Protein AF-A0A2D9XXA3-F1 (afdb_monomer)

Secondary structure (DSSP, 8-state):
--------------------TT------------TT--HHHHHH-S-HHHHT-TTT-S-HHHHHHHH--SSHHHHHHHH-HHIIIIIHHHS-----GGGT------SSS-SHHHHHHHHHHSS--TT--S-SS---SSPPHHHHHHTSTTTTT------SSTTHHHHHTTT-

Structure (mmCIF, N/CA/C/O backbone):
data_AF-A0A2D9XXA3-F1
#
_entry.id   AF-A0A2D9XXA3-F1
#
loop_
_atom_site.group_PDB
_atom_site.id
_atom_site.type_symbol
_atom_site.label_atom_id
_atom_site.label_alt_id
_atom_site.label_comp_id
_atom_site.label_asym_id
_atom_site.label_entity_id
_atom_site.label_seq_id
_atom_site.pdbx_PDB_ins_code
_atom_site.Cartn_x
_atom_site.Cartn_y
_atom_site.Cartn_z
_atom_site.occupancy
_atom_site.B_iso_or_equiv
_atom_site.auth_seq_id
_atom_site.auth_comp_id
_atom_site.auth_asym_id
_atom_site.auth_atom_id
_atom_site.pdbx_PDB_model_num
ATOM 1 N N . MET A 1 1 ? 7.582 -21.815 69.245 1.00 42.59 1 MET A N 1
ATOM 2 C CA . MET A 1 1 ? 6.892 -21.702 67.939 1.00 42.59 1 MET A CA 1
ATOM 3 C C . MET A 1 1 ? 7.290 -20.370 67.310 1.00 42.59 1 MET A C 1
ATOM 5 O O . MET A 1 1 ? 6.920 -19.333 67.844 1.00 42.59 1 MET A O 1
ATOM 9 N N . LYS A 1 2 ? 8.142 -20.373 66.275 1.00 37.03 2 LYS A N 1
ATOM 10 C CA . LYS A 1 2 ? 8.631 -19.144 65.622 1.00 37.03 2 LYS A CA 1
ATOM 11 C C . LYS A 1 2 ? 7.559 -18.637 64.650 1.00 37.03 2 LYS A C 1
ATOM 13 O O . LYS A 1 2 ? 7.199 -19.361 63.729 1.00 37.03 2 LYS A O 1
ATOM 18 N N . LYS A 1 3 ? 7.031 -17.428 64.874 1.00 43.12 3 LYS A N 1
ATOM 19 C CA . LYS A 1 3 ? 6.125 -16.755 63.931 1.00 43.12 3 LYS A CA 1
ATOM 20 C C . LYS A 1 3 ? 6.952 -16.202 62.771 1.00 43.12 3 LYS A C 1
ATOM 22 O O . LYS A 1 3 ? 7.790 -15.330 62.977 1.00 43.12 3 LYS A O 1
ATOM 27 N N . LEU A 1 4 ? 6.729 -16.744 61.579 1.00 44.47 4 LEU A N 1
ATOM 28 C CA . LEU A 1 4 ? 7.290 -16.254 60.326 1.00 44.47 4 LEU A CA 1
ATOM 29 C C . LEU A 1 4 ? 6.396 -15.108 59.831 1.00 44.47 4 LEU A C 1
ATOM 31 O O . LEU A 1 4 ? 5.221 -15.324 59.546 1.00 44.47 4 LEU A O 1
ATOM 35 N N . ILE A 1 5 ? 6.927 -13.886 59.791 1.00 50.56 5 ILE A N 1
ATOM 36 C CA . ILE A 1 5 ? 6.241 -12.721 59.221 1.00 50.56 5 ILE A CA 1
ATOM 37 C C . ILE A 1 5 ? 6.648 -12.641 57.748 1.00 50.56 5 ILE A C 1
ATOM 39 O O . ILE A 1 5 ? 7.801 -12.352 57.437 1.00 50.56 5 ILE A O 1
ATOM 43 N N . CYS A 1 6 ? 5.710 -12.924 56.845 1.00 42.09 6 CYS A N 1
ATOM 44 C CA . CYS A 1 6 ? 5.874 -12.685 55.413 1.00 42.09 6 CYS A CA 1
ATOM 45 C C . CYS A 1 6 ? 5.585 -11.207 55.120 1.00 42.09 6 CYS A C 1
ATOM 47 O O . CYS A 1 6 ? 4.433 -10.781 55.176 1.00 42.09 6 CYS A O 1
ATOM 49 N N . LEU A 1 7 ? 6.621 -10.428 54.797 1.00 44.97 7 LEU A N 1
ATOM 50 C CA . LEU A 1 7 ? 6.454 -9.123 54.156 1.00 44.97 7 LEU A CA 1
ATOM 51 C C . LEU A 1 7 ? 6.095 -9.352 52.682 1.00 44.97 7 LEU A C 1
ATOM 53 O O . LEU A 1 7 ? 6.915 -9.846 51.909 1.00 44.97 7 LEU A O 1
ATOM 57 N N . ILE A 1 8 ? 4.878 -8.984 52.294 1.00 53.22 8 ILE A N 1
ATOM 58 C CA . ILE A 1 8 ? 4.470 -8.895 50.891 1.00 53.22 8 ILE A CA 1
ATOM 59 C C . ILE A 1 8 ? 4.951 -7.535 50.376 1.00 53.22 8 ILE A C 1
ATOM 61 O O . ILE A 1 8 ? 4.399 -6.498 50.739 1.00 53.22 8 ILE A O 1
ATOM 65 N N . PHE A 1 9 ? 5.997 -7.531 49.549 1.00 47.78 9 PHE A N 1
ATOM 66 C CA . PHE A 1 9 ? 6.386 -6.352 48.776 1.00 47.78 9 PHE A CA 1
ATOM 67 C C . PHE A 1 9 ? 5.386 -6.173 47.630 1.00 47.78 9 PHE A C 1
ATOM 69 O O . PHE A 1 9 ? 5.464 -6.855 46.609 1.00 47.78 9 PHE A O 1
ATOM 76 N N . ILE A 1 10 ? 4.437 -5.252 47.797 1.00 55.31 10 ILE A N 1
ATOM 77 C CA . ILE A 1 10 ? 3.642 -4.732 46.684 1.00 55.31 10 ILE A CA 1
ATOM 78 C C . ILE A 1 10 ? 4.553 -3.751 45.946 1.00 55.31 10 ILE A C 1
ATOM 80 O O . ILE A 1 10 ? 4.682 -2.590 46.331 1.00 55.31 10 ILE A O 1
ATOM 84 N N . ILE A 1 11 ? 5.249 -4.241 44.920 1.00 56.69 11 ILE A N 1
ATOM 85 C CA . ILE A 1 11 ? 5.956 -3.382 43.971 1.00 56.69 11 ILE A CA 1
ATOM 86 C C . ILE A 1 11 ? 4.864 -2.658 43.186 1.00 56.69 11 ILE A C 1
ATOM 88 O O . ILE A 1 11 ? 4.236 -3.230 42.296 1.00 56.69 11 ILE A O 1
ATOM 92 N N . GLY A 1 12 ? 4.573 -1.425 43.601 1.00 49.31 12 GLY A N 1
ATOM 93 C CA . GLY A 1 12 ? 3.638 -0.552 42.912 1.00 49.31 12 GLY A CA 1
ATOM 94 C C . GLY A 1 12 ? 4.053 -0.411 41.453 1.00 49.31 12 GLY A C 1
ATOM 95 O O . GLY A 1 12 ? 5.226 -0.187 41.156 1.00 49.31 12 GLY A O 1
ATOM 96 N N . CYS A 1 13 ? 3.084 -0.560 40.551 1.00 49.66 13 CYS A N 1
ATOM 97 C CA . CYS A 1 13 ? 3.246 -0.169 39.160 1.00 49.66 13 CYS A CA 1
ATOM 98 C C . CYS A 1 13 ? 3.599 1.319 39.149 1.00 49.66 13 CYS A C 1
ATOM 100 O O . CYS A 1 13 ? 2.748 2.171 39.400 1.00 49.66 13 CYS A O 1
ATOM 102 N N . SER A 1 14 ? 4.871 1.635 38.925 1.00 54.38 14 SER A N 1
ATOM 103 C CA . SER A 1 14 ? 5.281 2.988 38.602 1.00 54.38 14 SER A CA 1
ATOM 104 C C . SER A 1 14 ? 4.575 3.371 37.307 1.00 54.38 14 SER A C 1
ATOM 106 O O . SER A 1 14 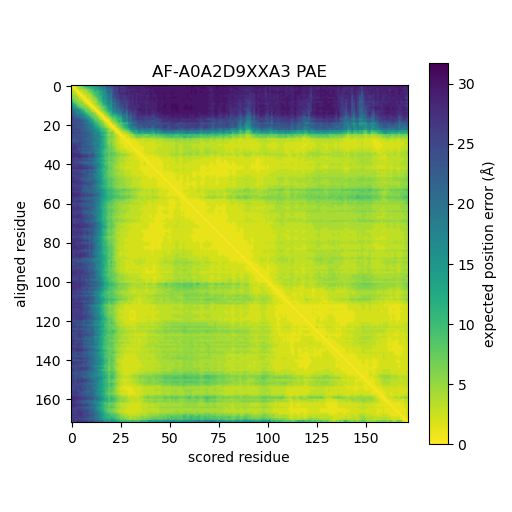? 4.702 2.680 36.296 1.00 54.38 14 SER A O 1
ATOM 108 N N . ASN A 1 15 ? 3.814 4.465 37.353 1.00 55.09 15 ASN A N 1
ATOM 109 C CA . ASN A 1 15 ? 3.328 5.153 36.166 1.00 55.09 15 ASN A CA 1
ATOM 110 C C . ASN A 1 15 ? 4.557 5.531 35.336 1.00 55.09 15 ASN A C 1
ATOM 112 O O . ASN A 1 15 ? 5.214 6.537 35.596 1.00 55.09 15 ASN A O 1
ATOM 116 N N . HIS A 1 16 ? 4.926 4.674 34.389 1.00 53.28 16 HIS A N 1
ATOM 117 C CA . HIS A 1 16 ? 5.932 5.007 33.404 1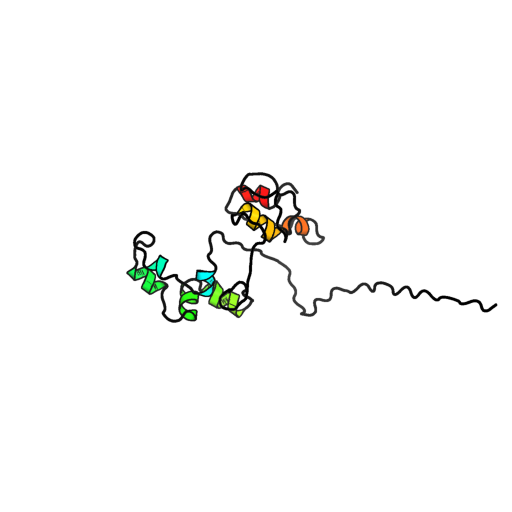.00 53.28 16 HIS A CA 1
ATOM 118 C C . HIS A 1 16 ? 5.321 6.098 32.535 1.00 53.28 16 HIS A C 1
ATOM 120 O O . HIS A 1 16 ? 4.509 5.814 31.657 1.00 53.28 16 HIS A O 1
ATOM 126 N N . GLU A 1 17 ? 5.704 7.348 32.791 1.00 55.78 17 GLU A N 1
ATOM 127 C CA . GLU A 1 17 ? 5.534 8.403 31.805 1.00 55.78 17 GLU A CA 1
ATOM 128 C C . GLU A 1 17 ? 6.096 7.883 30.484 1.00 55.78 17 GLU A C 1
ATOM 130 O O . GLU A 1 17 ? 7.255 7.451 30.397 1.00 55.78 17 GLU A O 1
ATOM 135 N N . THR A 1 18 ? 5.248 7.869 29.460 1.00 58.38 18 THR A N 1
ATOM 136 C CA . THR A 1 18 ? 5.602 7.480 28.099 1.00 58.38 18 THR A CA 1
ATOM 137 C C . THR A 1 18 ? 6.470 8.575 27.489 1.00 58.38 18 THR A C 1
ATOM 139 O O . THR A 1 18 ? 6.056 9.299 26.589 1.00 58.38 18 THR A O 1
ATOM 142 N N . ASN A 1 19 ? 7.687 8.734 28.003 1.00 56.97 19 ASN A N 1
ATOM 143 C CA . ASN A 1 19 ? 8.670 9.632 27.429 1.00 56.97 19 ASN A CA 1
ATOM 144 C C . ASN A 1 19 ? 9.103 9.052 26.082 1.00 56.97 19 ASN A C 1
ATOM 146 O O . ASN A 1 19 ? 9.700 7.970 26.014 1.00 56.97 19 ASN A O 1
ATOM 150 N N . ASN A 1 20 ? 8.781 9.761 24.997 1.00 63.38 20 ASN A N 1
ATOM 151 C CA . ASN A 1 20 ? 9.247 9.408 23.665 1.00 63.38 20 ASN A CA 1
ATOM 152 C C . ASN A 1 20 ? 10.779 9.470 23.660 1.00 63.38 20 ASN A C 1
ATOM 154 O O . ASN A 1 20 ? 11.368 10.541 23.543 1.00 63.38 20 ASN A O 1
ATOM 158 N N . ARG A 1 21 ? 11.430 8.305 23.762 1.00 59.00 21 ARG A N 1
ATOM 159 C CA . ARG A 1 21 ? 12.894 8.172 23.866 1.00 59.00 21 ARG A CA 1
ATOM 160 C C . ARG A 1 21 ? 13.663 8.839 22.722 1.00 59.00 21 ARG A C 1
ATOM 162 O O . ARG A 1 21 ? 14.866 9.033 22.849 1.00 59.00 21 ARG A O 1
ATOM 169 N N . LYS A 1 22 ? 12.995 9.154 21.606 1.00 71.06 22 LYS A N 1
ATOM 170 C CA . LYS A 1 22 ? 13.594 9.819 20.442 1.00 71.06 22 LYS A CA 1
ATOM 171 C C . LYS A 1 22 ? 13.235 11.305 20.313 1.00 71.06 22 LYS A C 1
ATOM 173 O O . LYS A 1 22 ? 13.753 11.950 19.411 1.00 71.06 22 LYS A O 1
ATOM 178 N N . GLY A 1 23 ? 12.366 11.843 21.175 1.00 70.81 23 GLY A N 1
ATOM 179 C CA . GLY A 1 23 ? 11.979 13.260 21.169 1.00 70.81 23 GLY A CA 1
ATOM 180 C C . GLY A 1 23 ? 11.194 13.712 19.932 1.00 70.81 23 GLY A C 1
ATOM 181 O O . GLY A 1 23 ? 11.149 14.903 19.647 1.00 70.81 23 GLY A O 1
ATOM 182 N N . TYR A 1 24 ? 10.605 12.788 19.168 1.00 75.69 24 TYR A N 1
ATOM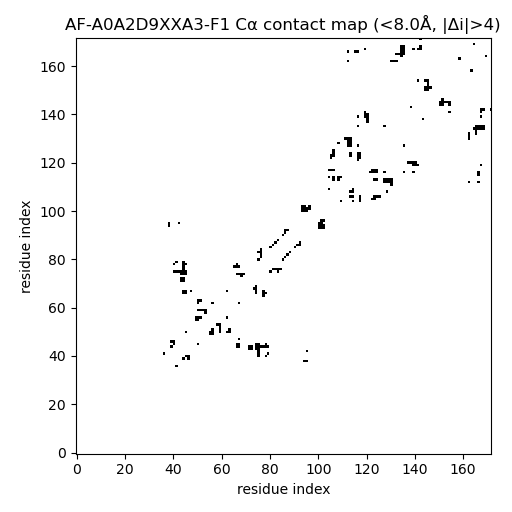 183 C CA . TYR A 1 24 ? 9.796 13.156 18.005 1.00 75.69 24 TYR A CA 1
ATOM 184 C C . TYR A 1 24 ? 8.415 13.656 18.433 1.00 75.69 24 TYR A C 1
ATOM 186 O O . TYR A 1 24 ? 7.703 12.970 19.163 1.00 75.69 24 TYR A O 1
ATOM 194 N N . ASP A 1 25 ? 8.006 14.804 17.906 1.00 80.88 25 ASP A N 1
ATOM 195 C CA . ASP A 1 25 ? 6.672 15.360 18.128 1.00 80.88 25 ASP A CA 1
ATOM 196 C C . ASP A 1 25 ? 5.739 14.979 16.967 1.00 80.88 25 ASP A C 1
ATOM 198 O O . ASP A 1 25 ? 5.467 15.753 16.044 1.00 80.88 25 ASP A O 1
ATOM 202 N N . THR A 1 26 ? 5.350 13.700 16.926 1.00 86.00 26 THR A N 1
ATOM 203 C CA . THR A 1 26 ? 4.479 13.185 15.859 1.00 86.00 26 THR A CA 1
ATOM 204 C C . THR A 1 26 ? 3.041 13.587 16.140 1.00 86.00 26 THR A C 1
ATOM 206 O O . THR A 1 26 ? 2.354 12.957 16.935 1.00 86.00 26 THR A O 1
ATOM 209 N N . ASN A 1 27 ? 2.592 14.627 15.447 1.00 86.50 27 ASN A N 1
ATOM 210 C CA . ASN A 1 27 ? 1.250 15.178 15.610 1.00 86.50 27 ASN A CA 1
ATOM 211 C C . ASN A 1 27 ? 0.204 14.521 14.694 1.00 86.50 27 ASN A C 1
ATOM 213 O O . ASN A 1 27 ? -0.986 14.567 14.986 1.00 86.50 27 ASN A O 1
ATOM 217 N N . ASN A 1 28 ? 0.633 13.916 13.579 1.00 91.25 28 ASN A N 1
ATOM 218 C CA . ASN A 1 28 ? -0.259 13.349 12.568 1.00 91.25 28 ASN A CA 1
ATOM 219 C C . ASN A 1 28 ? 0.257 11.997 12.075 1.00 91.25 28 ASN A C 1
ATOM 221 O O . ASN A 1 28 ? 1.460 11.817 11.879 1.00 91.25 28 ASN A O 1
ATOM 225 N N . VAL A 1 29 ? -0.672 11.083 11.802 1.00 92.88 29 VAL A N 1
ATOM 226 C CA . VAL A 1 29 ? -0.406 9.802 11.142 1.00 92.88 29 VAL A CA 1
ATOM 227 C C . VAL A 1 29 ? -1.245 9.748 9.874 1.00 92.88 29 VAL A C 1
ATOM 229 O O . VAL A 1 29 ? -2.450 9.977 9.918 1.00 92.88 29 VAL A O 1
ATOM 232 N N . ILE A 1 30 ? -0.605 9.457 8.743 1.00 96.06 30 ILE A N 1
ATOM 233 C CA . ILE A 1 30 ? -1.271 9.342 7.444 1.00 96.06 30 ILE A CA 1
ATOM 234 C C . ILE A 1 30 ? -0.982 7.947 6.897 1.00 96.06 30 ILE A C 1
ATOM 236 O O . ILE A 1 30 ? 0.171 7.614 6.619 1.00 96.06 30 ILE A O 1
ATOM 240 N N . LEU A 1 31 ? -2.031 7.139 6.741 1.00 96.25 31 LEU A N 1
ATOM 241 C CA . LEU A 1 31 ? -1.960 5.840 6.081 1.00 96.25 31 LEU A CA 1
ATOM 242 C C . LEU A 1 31 ? -2.365 6.002 4.615 1.00 96.25 31 LEU A C 1
ATOM 244 O O . LEU A 1 31 ? -3.505 6.344 4.315 1.00 96.25 31 LEU A O 1
ATOM 248 N N . ILE A 1 32 ? -1.430 5.737 3.704 1.00 96.00 32 ILE A N 1
ATOM 249 C CA . ILE A 1 32 ? -1.675 5.749 2.260 1.00 96.00 32 ILE A CA 1
ATOM 250 C C . ILE A 1 32 ? -1.596 4.313 1.762 1.00 96.00 32 ILE A C 1
ATOM 252 O O . ILE A 1 32 ? -0.593 3.634 1.978 1.00 96.00 32 ILE A O 1
ATOM 256 N N . THR A 1 33 ? -2.639 3.867 1.069 1.00 94.56 33 THR A N 1
ATOM 257 C CA . THR A 1 33 ? -2.663 2.561 0.408 1.00 94.56 33 THR A CA 1
ATOM 258 C C . THR A 1 33 ? -2.833 2.755 -1.091 1.00 94.56 33 THR A C 1
ATOM 260 O O . THR A 1 33 ? -3.471 3.708 -1.536 1.00 94.56 33 THR A O 1
ATOM 263 N N . LEU A 1 34 ? -2.219 1.870 -1.871 1.00 93.75 34 LEU A N 1
ATOM 264 C CA . LEU A 1 34 ? -2.356 1.821 -3.321 1.00 93.75 34 LEU A CA 1
ATOM 265 C C . LEU A 1 34 ? -2.794 0.407 -3.688 1.00 93.75 34 LEU A C 1
ATOM 267 O O . LEU A 1 34 ? -2.151 -0.555 -3.268 1.00 93.75 34 LEU A O 1
ATOM 271 N N . ASP A 1 35 ? -3.871 0.291 -4.456 1.00 91.88 35 ASP A N 1
ATOM 272 C CA . ASP A 1 35 ? -4.347 -0.998 -4.955 1.00 91.88 35 ASP A CA 1
ATOM 273 C C . ASP A 1 35 ? -3.610 -1.386 -6.249 1.00 91.88 35 ASP A C 1
ATOM 275 O O . ASP A 1 35 ? -3.184 -0.527 -7.026 1.00 91.88 35 ASP A O 1
ATOM 279 N N . GLY A 1 36 ? -3.431 -2.688 -6.472 1.00 90.81 36 GLY A N 1
ATOM 280 C CA . GLY A 1 36 ? -2.842 -3.242 -7.692 1.00 90.81 36 GLY A CA 1
ATOM 281 C C . GLY A 1 36 ? -1.333 -3.028 -7.855 1.00 90.81 36 GLY A C 1
ATOM 282 O O . GLY A 1 36 ? -0.793 -3.307 -8.925 1.00 90.81 36 GLY A O 1
ATOM 283 N N . VAL A 1 37 ? -0.627 -2.549 -6.826 1.00 93.81 37 VAL A N 1
ATOM 284 C CA . VAL A 1 37 ? 0.827 -2.336 -6.893 1.00 93.81 37 VAL A CA 1
ATOM 285 C C . VAL A 1 37 ? 1.572 -3.641 -6.617 1.00 93.81 37 VAL A C 1
ATOM 287 O O . VAL A 1 37 ? 1.533 -4.187 -5.515 1.00 93.81 37 VAL A O 1
ATOM 290 N N . ARG A 1 38 ? 2.310 -4.120 -7.619 1.00 95.19 38 ARG A N 1
ATOM 291 C CA . ARG A 1 38 ? 3.188 -5.287 -7.500 1.00 95.19 38 ARG A CA 1
ATOM 292 C C . ARG A 1 38 ? 4.480 -4.923 -6.765 1.00 95.19 38 ARG A C 1
ATOM 294 O O . ARG A 1 38 ? 5.104 -3.896 -7.040 1.00 95.19 38 ARG A O 1
ATOM 301 N N . TRP A 1 39 ? 4.902 -5.772 -5.825 1.00 95.19 39 TRP A N 1
ATOM 302 C CA . TRP A 1 39 ? 6.128 -5.533 -5.052 1.00 95.19 39 TRP A CA 1
ATOM 303 C C . TRP A 1 39 ? 7.374 -5.636 -5.944 1.00 95.19 39 TRP A C 1
ATOM 305 O O . TRP A 1 39 ? 8.366 -4.947 -5.705 1.00 95.19 39 TRP A O 1
ATOM 315 N N . GLU A 1 40 ? 7.321 -6.455 -6.995 1.00 96.69 40 GLU A N 1
ATOM 316 C CA . GLU A 1 40 ? 8.390 -6.626 -7.972 1.00 96.69 40 GLU A CA 1
ATOM 317 C C . GLU A 1 40 ? 8.795 -5.284 -8.591 1.00 96.69 40 GLU A C 1
ATOM 319 O O . GLU A 1 40 ? 9.977 -4.943 -8.548 1.00 96.69 40 GLU A O 1
ATOM 324 N N . GLU A 1 41 ? 7.841 -4.486 -9.080 1.00 96.94 41 GLU A N 1
ATOM 325 C CA . GLU A 1 41 ? 8.098 -3.149 -9.626 1.00 96.94 41 GLU A CA 1
ATOM 326 C C . GLU A 1 41 ? 8.609 -2.166 -8.589 1.00 96.94 41 GLU A C 1
ATOM 328 O O . GLU A 1 41 ? 9.512 -1.380 -8.892 1.00 96.94 41 GLU A O 1
ATOM 333 N N . VAL A 1 42 ? 8.061 -2.216 -7.370 1.00 97.31 42 VAL A N 1
ATOM 334 C CA . VAL A 1 42 ? 8.527 -1.356 -6.281 1.00 97.31 42 VAL A CA 1
ATOM 335 C C . VAL A 1 42 ? 10.020 -1.575 -6.083 1.00 97.31 42 VAL A C 1
ATOM 337 O O . VAL A 1 42 ? 10.767 -0.604 -6.057 1.00 97.31 42 VAL A O 1
ATOM 340 N N . PHE A 1 43 ? 10.489 -2.824 -6.006 1.00 97.50 43 PHE A N 1
ATOM 341 C CA . PHE A 1 43 ? 11.885 -3.124 -5.672 1.00 97.50 43 PHE A CA 1
ATOM 342 C C . PHE A 1 43 ? 12.838 -3.249 -6.859 1.00 97.50 43 PHE A C 1
ATOM 344 O O . PHE A 1 43 ? 14.033 -2.978 -6.695 1.00 97.50 43 PHE A O 1
ATOM 351 N N . SER A 1 44 ? 12.330 -3.626 -8.030 1.00 97.25 44 SER A N 1
ATOM 352 C CA . SER A 1 44 ? 13.132 -3.972 -9.209 1.00 97.25 44 SER A CA 1
ATOM 353 C C . SER A 1 44 ? 12.915 -3.034 -10.397 1.00 97.25 44 SER A C 1
ATOM 355 O O . SER A 1 44 ? 13.638 -3.145 -11.391 1.00 97.25 44 SER A O 1
ATOM 357 N N . GLY A 1 45 ? 11.962 -2.104 -10.305 1.00 98.12 45 GLY A N 1
ATOM 358 C CA . GLY A 1 45 ? 11.578 -1.213 -11.394 1.00 98.12 45 GLY A CA 1
ATOM 359 C C . GLY A 1 45 ? 10.812 -1.924 -12.503 1.00 98.12 45 GLY A C 1
ATOM 360 O O . GLY A 1 45 ? 10.241 -2.987 -12.289 1.00 98.12 45 GLY A O 1
ATOM 361 N N . ALA A 1 46 ? 10.793 -1.322 -13.692 1.00 97.94 46 ALA A N 1
ATOM 362 C CA . ALA A 1 46 ? 10.003 -1.814 -14.814 1.00 97.94 46 ALA A CA 1
ATOM 363 C C . ALA A 1 46 ? 10.290 -3.287 -15.155 1.00 97.94 46 ALA A C 1
ATOM 365 O O . ALA A 1 46 ? 11.446 -3.692 -15.289 1.00 97.94 46 ALA A O 1
ATOM 366 N N . ASP A 1 47 ? 9.222 -4.067 -15.312 1.00 97.25 47 ASP A N 1
ATOM 367 C CA . ASP A 1 47 ? 9.274 -5.487 -15.657 1.00 97.25 47 ASP A CA 1
ATOM 368 C C . ASP A 1 47 ? 9.410 -5.655 -17.180 1.00 97.25 47 ASP A C 1
ATOM 370 O O . ASP A 1 47 ? 8.518 -5.214 -17.918 1.00 97.25 47 ASP A O 1
ATOM 374 N N . PRO A 1 48 ? 10.484 -6.300 -17.679 1.00 96.12 48 PRO A N 1
ATOM 375 C CA . PRO A 1 48 ? 10.713 -6.460 -19.112 1.00 96.12 48 PRO A CA 1
ATOM 376 C C . PRO A 1 48 ? 9.610 -7.268 -19.806 1.00 96.12 48 PRO A C 1
ATOM 378 O O . PRO A 1 48 ? 9.365 -7.048 -20.991 1.00 96.12 48 PRO A O 1
ATOM 381 N N . ASN A 1 49 ? 8.914 -8.162 -19.094 1.00 96.62 49 ASN A N 1
ATOM 382 C CA . ASN A 1 49 ? 7.810 -8.943 -19.656 1.00 96.62 49 ASN A CA 1
ATOM 383 C C . ASN A 1 49 ? 6.539 -8.105 -19.849 1.00 96.62 49 ASN A C 1
ATOM 385 O O . ASN A 1 49 ? 5.676 -8.482 -20.642 1.00 96.62 49 ASN A O 1
ATOM 389 N N . ILE A 1 50 ? 6.420 -6.971 -19.150 1.00 96.75 50 ILE A N 1
ATOM 390 C CA . ILE A 1 50 ? 5.319 -6.020 -19.331 1.00 96.75 50 ILE A CA 1
ATOM 391 C C . ILE A 1 50 ? 5.691 -4.964 -20.359 1.00 96.75 50 ILE A C 1
ATOM 393 O O . ILE A 1 50 ? 4.967 -4.792 -21.338 1.00 96.75 50 ILE A O 1
ATOM 397 N N . ILE A 1 51 ? 6.823 -4.275 -20.178 1.00 97.38 51 ILE A N 1
ATOM 398 C CA . ILE A 1 51 ? 7.143 -3.103 -21.007 1.00 97.38 51 ILE A CA 1
ATOM 399 C C . ILE A 1 51 ? 7.429 -3.449 -22.475 1.00 97.38 51 ILE A C 1
ATOM 401 O O . ILE A 1 51 ? 7.329 -2.580 -23.337 1.00 97.38 51 ILE A O 1
ATOM 405 N N . ASN A 1 52 ? 7.737 -4.717 -22.771 1.00 97.56 52 ASN A N 1
ATOM 406 C CA . ASN A 1 52 ? 7.941 -5.222 -24.132 1.00 97.56 52 ASN A CA 1
ATOM 407 C C . ASN A 1 52 ? 6.715 -5.948 -24.709 1.00 97.56 52 ASN A C 1
ATOM 409 O O . ASN A 1 52 ? 6.774 -6.496 -25.813 1.00 97.56 52 ASN A O 1
ATOM 413 N N . ASN A 1 53 ? 5.594 -5.978 -23.987 1.00 97.81 53 ASN A N 1
ATOM 414 C CA . ASN A 1 53 ? 4.391 -6.663 -24.435 1.00 97.81 53 ASN A CA 1
ATOM 415 C C . ASN A 1 53 ? 3.493 -5.724 -25.250 1.00 97.81 53 ASN A C 1
ATOM 417 O O . ASN A 1 53 ? 2.814 -4.859 -24.701 1.00 97.81 53 ASN A O 1
ATOM 421 N N . LYS A 1 54 ? 3.410 -5.969 -26.565 1.00 96.19 54 LYS A N 1
ATOM 422 C CA . LYS A 1 54 ? 2.586 -5.191 -27.514 1.00 96.19 54 LYS A CA 1
ATOM 423 C C . LYS A 1 54 ? 1.088 -5.167 -27.190 1.00 96.19 54 LYS A C 1
ATOM 425 O O . LYS A 1 54 ? 0.378 -4.319 -27.712 1.00 96.19 54 LYS A O 1
ATOM 430 N N . LYS A 1 55 ? 0.588 -6.106 -26.376 1.00 97.31 55 LYS A N 1
ATOM 431 C CA . LYS A 1 55 ? -0.816 -6.120 -25.930 1.00 97.31 55 LYS A CA 1
ATOM 432 C C . LYS A 1 55 ? -1.066 -5.207 -24.729 1.00 97.31 55 LYS A C 1
ATOM 434 O O . LYS A 1 55 ? -2.208 -4.838 -24.497 1.00 97.31 55 LYS A O 1
ATOM 439 N N . LEU A 1 56 ? -0.025 -4.895 -23.955 1.00 95.56 56 LEU A N 1
ATOM 440 C CA . LEU A 1 56 ? -0.117 -4.115 -22.717 1.00 95.56 56 LEU A CA 1
ATOM 441 C C . LEU A 1 56 ? 0.413 -2.688 -22.886 1.00 95.56 56 LEU A C 1
ATOM 443 O O . LEU A 1 56 ? -0.003 -1.791 -22.162 1.00 95.56 56 LEU A O 1
ATOM 447 N N . VAL A 1 57 ? 1.328 -2.480 -23.834 1.00 96.69 57 VAL A N 1
ATOM 448 C CA . VAL A 1 57 ? 2.012 -1.206 -24.058 1.00 96.69 57 VAL A CA 1
ATOM 449 C C . VAL A 1 57 ? 1.846 -0.777 -25.509 1.00 96.69 57 VAL A C 1
ATOM 451 O O . VAL A 1 57 ? 2.209 -1.508 -26.430 1.00 96.69 57 VAL A O 1
ATOM 454 N N . SER A 1 58 ? 1.323 0.435 -25.703 1.00 96.00 58 SER A N 1
ATOM 455 C CA . SER A 1 58 ? 1.082 1.017 -27.027 1.00 96.00 58 SER A CA 1
ATOM 456 C C . SER A 1 58 ? 2.366 1.469 -27.728 1.00 96.00 58 SER A C 1
ATOM 458 O O . SER A 1 58 ? 2.484 1.317 -28.939 1.00 96.00 58 SER A O 1
ATOM 460 N N . ASP A 1 59 ? 3.336 2.000 -26.977 1.00 97.69 59 ASP A N 1
ATOM 461 C CA . ASP A 1 59 ? 4.629 2.461 -27.492 1.00 97.69 59 ASP A CA 1
ATOM 462 C C . ASP A 1 59 ? 5.775 1.842 -26.683 1.00 97.69 59 ASP A C 1
ATOM 464 O O . ASP A 1 59 ? 6.193 2.347 -25.637 1.00 97.69 59 ASP A O 1
ATOM 468 N N . ILE A 1 60 ? 6.260 0.698 -27.163 1.00 97.81 60 ILE A N 1
ATOM 469 C CA . ILE A 1 60 ? 7.332 -0.061 -26.508 1.00 97.81 60 ILE A CA 1
ATOM 470 C C . ILE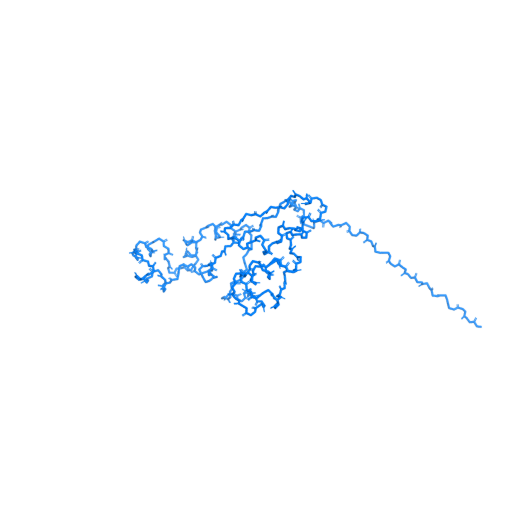 A 1 60 ? 8.644 0.724 -26.501 1.00 97.81 60 ILE A C 1
ATOM 472 O O . ILE A 1 60 ? 9.369 0.679 -25.506 1.00 97.81 60 ILE A O 1
ATOM 476 N N . ALA A 1 61 ? 8.963 1.431 -27.589 1.00 98.00 61 ALA A N 1
ATOM 477 C CA . ALA A 1 61 ? 10.232 2.140 -27.716 1.00 98.00 61 ALA A CA 1
ATOM 478 C C . ALA A 1 61 ? 10.316 3.265 -26.679 1.00 98.00 61 ALA A C 1
ATOM 480 O O . ALA A 1 61 ? 11.240 3.281 -25.863 1.00 98.00 61 ALA A O 1
ATOM 481 N N . LYS A 1 62 ? 9.287 4.118 -26.622 1.00 98.19 62 LYS A N 1
ATOM 482 C CA . LYS A 1 62 ? 9.208 5.204 -25.639 1.00 98.19 62 LYS A CA 1
ATOM 483 C C . LYS A 1 62 ? 9.138 4.688 -24.201 1.00 98.19 62 LYS A C 1
ATOM 485 O O . LYS A 1 62 ? 9.743 5.274 -23.303 1.00 98.19 62 LYS A O 1
ATOM 490 N N . THR A 1 63 ? 8.419 3.589 -23.962 1.00 98.12 63 THR A N 1
ATOM 491 C CA . THR A 1 63 ? 8.298 2.999 -22.616 1.00 98.12 63 THR A CA 1
ATOM 492 C C . THR A 1 63 ? 9.644 2.476 -22.118 1.00 98.12 63 THR A C 1
ATOM 494 O O . THR A 1 63 ? 10.008 2.728 -20.969 1.00 98.12 63 THR A O 1
ATOM 497 N N . ASN A 1 64 ? 10.415 1.803 -22.977 1.00 98.12 64 ASN A N 1
ATOM 498 C CA . ASN A 1 64 ? 11.770 1.369 -22.636 1.00 98.12 64 ASN A CA 1
ATOM 499 C C . ASN A 1 64 ? 12.699 2.560 -22.394 1.00 98.12 64 ASN A C 1
ATOM 501 O O . ASN A 1 64 ? 13.385 2.582 -21.378 1.00 98.12 64 ASN A O 1
ATOM 505 N N . GLU A 1 65 ? 12.688 3.568 -23.268 1.00 98.00 65 GLU A N 1
ATOM 506 C CA . GLU A 1 65 ? 13.497 4.781 -23.086 1.00 98.00 65 GLU A CA 1
ATOM 507 C C . GLU A 1 65 ? 13.217 5.454 -21.732 1.00 98.00 65 GLU A C 1
ATOM 509 O O . GLU A 1 65 ? 14.140 5.843 -21.015 1.00 98.00 65 GLU A O 1
ATOM 514 N N . THR A 1 66 ? 11.939 5.527 -21.351 1.00 98.00 66 THR A N 1
ATOM 515 C CA . THR A 1 66 ? 11.504 6.202 -20.123 1.00 98.00 66 THR A CA 1
ATOM 516 C C . THR A 1 66 ? 11.832 5.391 -18.867 1.00 98.00 66 THR A C 1
ATOM 518 O O . THR A 1 66 ? 12.329 5.942 -17.883 1.00 98.00 66 THR A O 1
ATOM 521 N N . TYR A 1 67 ? 1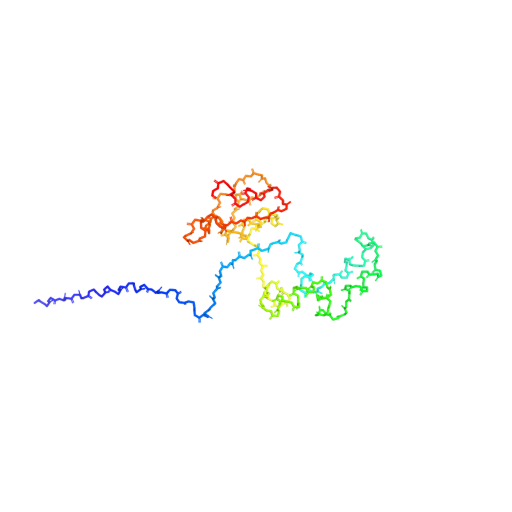1.549 4.085 -18.869 1.00 98.00 67 TYR A N 1
ATOM 522 C CA . TYR A 1 67 ? 11.496 3.297 -17.634 1.00 98.00 67 TYR A CA 1
ATOM 523 C C . TYR A 1 67 ? 12.544 2.191 -17.522 1.00 98.00 67 TYR A C 1
ATOM 525 O O . TYR A 1 67 ? 12.766 1.701 -16.413 1.00 98.00 67 TYR A O 1
ATOM 533 N N . TRP A 1 68 ? 13.200 1.787 -18.613 1.00 98.31 68 TRP A N 1
ATOM 534 C CA . TRP A 1 68 ? 14.184 0.708 -18.575 1.00 98.31 68 TRP A CA 1
ATOM 535 C C . TRP A 1 68 ? 15.581 1.206 -18.205 1.00 98.31 68 TRP A C 1
ATOM 537 O O . TRP A 1 68 ? 16.017 2.302 -18.565 1.00 98.31 68 TRP A O 1
ATOM 547 N N . ASP A 1 69 ? 16.297 0.358 -17.474 1.00 98.56 69 ASP A N 1
ATOM 548 C CA . ASP A 1 69 ? 17.733 0.451 -17.255 1.00 98.56 69 ASP A CA 1
ATOM 549 C C . ASP A 1 69 ? 18.278 -0.943 -16.912 1.00 98.56 69 ASP A C 1
ATOM 551 O O . ASP A 1 69 ? 17.581 -1.753 -16.288 1.00 98.56 69 ASP A O 1
ATOM 555 N N . ASN A 1 70 ? 19.525 -1.228 -17.293 1.00 98.00 70 ASN A N 1
ATOM 556 C CA . ASN A 1 70 ? 20.179 -2.484 -16.919 1.00 98.00 70 ASN A CA 1
ATOM 557 C C . ASN A 1 70 ? 20.544 -2.498 -15.427 1.00 98.00 70 ASN A C 1
ATOM 559 O O . ASN A 1 70 ? 20.596 -3.566 -14.815 1.00 98.00 70 ASN A O 1
ATOM 563 N N . ASN A 1 71 ? 20.755 -1.326 -14.819 1.00 98.31 71 ASN A N 1
ATOM 564 C CA . ASN A 1 71 ? 20.963 -1.204 -13.385 1.00 98.31 71 ASN A CA 1
ATOM 565 C C . ASN A 1 71 ? 19.613 -1.116 -12.651 1.00 98.31 71 ASN A C 1
ATOM 567 O O . ASN A 1 71 ? 18.855 -0.161 -12.821 1.00 98.31 71 ASN A O 1
ATOM 571 N N . VAL A 1 72 ? 19.339 -2.086 -11.774 1.00 97.69 72 VAL A N 1
ATOM 572 C CA . VAL A 1 72 ? 18.088 -2.168 -11.001 1.00 97.69 72 VAL A CA 1
ATOM 573 C C . VAL A 1 72 ? 17.830 -0.940 -10.121 1.00 97.69 72 VAL A C 1
ATOM 575 O O . VAL A 1 72 ? 16.685 -0.500 -10.007 1.00 97.69 72 VAL A O 1
ATOM 578 N N . ASP A 1 73 ? 18.875 -0.342 -9.541 1.00 97.19 73 ASP A N 1
ATOM 579 C CA . ASP A 1 73 ? 18.747 0.835 -8.680 1.00 97.19 73 ASP A CA 1
ATOM 580 C C . ASP A 1 73 ? 18.344 2.075 -9.489 1.00 97.19 73 ASP A C 1
ATOM 582 O O . ASP A 1 73 ? 17.554 2.899 -9.017 1.00 97.19 73 ASP A O 1
ATOM 586 N N . VAL A 1 74 ? 18.836 2.183 -10.728 1.00 98.44 74 VAL A N 1
ATOM 587 C CA . VAL A 1 74 ? 18.428 3.232 -11.673 1.00 98.44 74 VAL A CA 1
ATOM 588 C C . VAL A 1 74 ? 17.011 2.959 -12.172 1.00 98.44 74 VAL A C 1
ATOM 590 O O . VAL A 1 74 ? 16.167 3.855 -12.146 1.00 98.44 74 VAL A O 1
ATOM 593 N N . ARG A 1 75 ? 16.713 1.713 -12.553 1.00 98.56 75 ARG A N 1
ATOM 594 C CA . ARG A 1 75 ? 15.419 1.302 -13.112 1.00 98.56 75 ARG A CA 1
ATOM 595 C C . ARG A 1 75 ? 14.256 1.534 -12.146 1.00 98.56 75 ARG A C 1
ATOM 597 O O . ARG A 1 75 ? 13.247 2.125 -12.525 1.00 98.56 75 ARG A O 1
ATOM 604 N N . ARG A 1 76 ? 14.390 1.133 -10.879 1.00 98.00 76 ARG A N 1
ATOM 605 C CA . ARG A 1 76 ? 13.342 1.361 -9.863 1.00 98.00 76 ARG A CA 1
ATOM 606 C C . ARG A 1 76 ? 13.126 2.844 -9.568 1.00 98.00 76 ARG A C 1
ATOM 608 O O . ARG A 1 76 ? 11.998 3.265 -9.333 1.00 98.00 76 ARG A O 1
ATOM 615 N N . LYS A 1 77 ? 14.186 3.657 -9.650 1.00 98.38 77 LYS A N 1
ATOM 616 C CA . LYS A 1 77 ? 14.093 5.112 -9.503 1.00 98.38 77 LYS A CA 1
ATOM 617 C C . LYS A 1 77 ? 13.443 5.777 -10.722 1.00 98.38 77 LYS A C 1
ATOM 619 O O . LYS A 1 77 ? 12.698 6.728 -10.527 1.00 98.38 77 LYS A O 1
ATOM 624 N N . LYS A 1 78 ? 13.678 5.281 -11.944 1.00 98.44 78 LYS A N 1
ATOM 625 C CA . LYS A 1 78 ? 12.960 5.729 -13.153 1.00 98.44 78 LYS A CA 1
ATOM 626 C C . LYS A 1 78 ? 11.456 5.462 -13.040 1.00 98.44 78 LYS A C 1
ATOM 628 O O . LYS A 1 78 ? 10.663 6.345 -13.343 1.00 98.44 78 LYS A O 1
ATOM 633 N N . LEU A 1 79 ? 11.066 4.275 -12.563 1.00 98.06 79 LEU A N 1
ATOM 634 C CA . LEU A 1 79 ? 9.654 3.902 -12.426 1.00 98.06 79 LEU A CA 1
ATOM 635 C C . LEU A 1 79 ? 8.950 4.600 -11.249 1.00 98.06 79 LEU A C 1
ATOM 637 O O . LEU A 1 79 ? 7.837 5.089 -11.404 1.00 98.06 79 LEU A O 1
ATOM 641 N N . MET A 1 80 ? 9.585 4.653 -10.074 1.00 97.94 80 MET A N 1
ATOM 642 C CA . MET A 1 80 ? 8.996 5.207 -8.846 1.00 97.94 80 MET A CA 1
ATOM 643 C C . MET A 1 80 ? 9.937 6.231 -8.187 1.00 97.94 80 MET A C 1
ATOM 645 O O . MET A 1 80 ? 10.503 5.975 -7.115 1.00 97.94 80 MET A O 1
ATOM 649 N N . PRO A 1 81 ? 10.122 7.416 -8.799 1.00 97.75 81 PRO A N 1
ATOM 650 C CA . PRO A 1 81 ? 11.136 8.379 -8.377 1.00 97.75 81 PRO A CA 1
ATOM 651 C C . PRO A 1 81 ? 10.928 8.889 -6.953 1.00 97.75 81 PRO A C 1
ATOM 653 O O . PRO A 1 81 ? 11.905 9.000 -6.215 1.00 97.75 81 PRO A O 1
ATOM 656 N N . PHE A 1 82 ? 9.687 9.148 -6.533 1.00 97.69 82 PHE A N 1
ATOM 657 C CA . PHE A 1 82 ? 9.395 9.627 -5.178 1.00 97.69 82 PHE A CA 1
ATOM 658 C C . PHE A 1 82 ? 9.697 8.569 -4.103 1.00 97.69 82 PHE A C 1
ATOM 660 O O . PHE A 1 82 ? 10.330 8.880 -3.093 1.00 97.69 82 PHE A O 1
ATOM 667 N N . VAL A 1 83 ? 9.337 7.302 -4.348 1.00 97.31 83 VAL A N 1
ATOM 668 C CA . VAL A 1 83 ? 9.627 6.194 -3.420 1.00 97.31 83 VAL A CA 1
ATOM 669 C C . VAL A 1 83 ? 11.134 6.067 -3.203 1.00 97.31 83 VAL A C 1
ATOM 671 O O . VAL A 1 83 ? 11.607 6.094 -2.068 1.00 97.31 83 VAL A O 1
ATOM 674 N N . TRP A 1 84 ? 11.912 6.004 -4.284 1.00 97.81 84 TRP A N 1
ATOM 675 C CA . TRP A 1 84 ? 13.350 5.730 -4.194 1.00 97.81 84 TRP A CA 1
ATOM 676 C C . TRP A 1 84 ? 14.224 6.952 -3.923 1.00 97.81 84 TRP A C 1
ATOM 678 O O . TRP A 1 84 ? 15.351 6.801 -3.451 1.00 97.81 84 TRP A O 1
ATOM 688 N N . SER A 1 85 ? 13.732 8.160 -4.199 1.00 97.12 85 SER A N 1
ATOM 689 C CA . SER A 1 85 ? 14.489 9.396 -3.960 1.00 97.12 85 SER A CA 1
ATOM 690 C C . SER A 1 85 ? 14.131 10.076 -2.648 1.00 97.12 85 SER A C 1
ATOM 692 O O . SER A 1 85 ? 14.997 10.759 -2.103 1.00 97.12 85 SER A O 1
ATOM 694 N N . THR A 1 86 ? 12.909 9.884 -2.141 1.00 97.31 86 THR A N 1
ATOM 695 C CA . THR A 1 86 ? 12.402 10.575 -0.948 1.00 97.31 86 THR A CA 1
ATOM 696 C C . THR A 1 86 ? 12.116 9.600 0.185 1.00 97.31 86 THR A C 1
ATOM 698 O O . THR A 1 86 ? 12.745 9.715 1.235 1.00 97.31 86 THR A O 1
ATOM 701 N N . ILE A 1 87 ? 11.221 8.625 -0.018 1.00 96.44 87 ILE A N 1
ATOM 702 C CA . ILE A 1 87 ? 10.795 7.709 1.058 1.00 96.44 87 ILE A CA 1
ATOM 703 C C . ILE A 1 87 ? 11.964 6.839 1.520 1.00 96.44 87 ILE A C 1
ATOM 705 O O . ILE A 1 87 ? 12.249 6.778 2.710 1.00 96.44 87 ILE A O 1
ATOM 709 N N . PHE A 1 88 ? 12.693 6.220 0.589 1.00 95.62 88 PHE A N 1
ATOM 710 C CA . PHE A 1 88 ? 13.834 5.367 0.926 1.00 95.62 88 PHE A CA 1
ATOM 711 C C . PHE A 1 88 ? 14.953 6.124 1.658 1.00 95.62 88 PHE A C 1
ATOM 713 O O . PHE A 1 88 ? 15.605 5.557 2.527 1.00 95.62 88 PHE A O 1
ATOM 720 N N . LYS A 1 89 ? 15.180 7.402 1.323 1.00 95.81 89 LYS A N 1
ATOM 721 C CA . LYS A 1 89 ? 16.238 8.211 1.948 1.00 95.81 89 LYS A CA 1
ATOM 722 C C . LYS A 1 89 ? 15.864 8.729 3.336 1.00 95.81 89 LYS A C 1
ATOM 724 O O . LYS A 1 89 ? 16.735 8.817 4.191 1.00 95.81 89 LYS A O 1
ATOM 729 N N . ASN A 1 90 ? 14.599 9.096 3.536 1.00 96.00 90 ASN A N 1
ATOM 730 C CA . ASN A 1 90 ? 14.120 9.747 4.760 1.00 96.00 90 ASN A CA 1
ATOM 731 C C . ASN A 1 90 ? 13.267 8.816 5.636 1.00 96.00 90 ASN A C 1
ATOM 733 O O . ASN A 1 90 ? 12.598 9.269 6.561 1.00 96.00 90 ASN A O 1
ATOM 737 N N . GLY A 1 91 ? 13.249 7.524 5.325 1.00 94.75 91 GLY A N 1
ATOM 738 C CA . GLY A 1 91 ? 12.343 6.563 5.927 1.00 94.75 91 GLY A CA 1
ATOM 739 C C . GLY A 1 91 ? 12.850 5.139 5.783 1.00 94.75 91 GLY A C 1
ATOM 740 O O . GLY A 1 91 ? 14.050 4.881 5.713 1.00 94.75 91 GLY A O 1
ATOM 741 N N . GLN A 1 92 ? 11.916 4.197 5.796 1.00 94.12 92 GLN A N 1
ATOM 742 C CA . GLN A 1 92 ? 12.208 2.770 5.771 1.00 94.12 92 GLN A CA 1
ATOM 743 C C . GLN A 1 92 ? 11.292 2.090 4.762 1.00 94.12 92 GLN A C 1
ATOM 745 O O . GLN A 1 92 ? 10.151 2.505 4.569 1.00 94.12 92 GLN A O 1
ATOM 750 N N . ILE A 1 93 ? 11.802 1.043 4.118 1.00 94.88 93 ILE A N 1
ATOM 751 C CA . ILE A 1 93 ? 11.047 0.244 3.158 1.00 94.88 93 ILE A CA 1
ATOM 752 C C . ILE A 1 93 ? 11.196 -1.237 3.502 1.00 94.88 93 ILE A C 1
ATOM 754 O O . ILE A 1 93 ? 12.303 -1.723 3.737 1.00 94.88 93 ILE A O 1
ATOM 758 N N . TYR A 1 94 ? 10.072 -1.946 3.518 1.00 95.25 94 TYR A N 1
ATOM 759 C CA . TYR A 1 94 ? 9.967 -3.355 3.891 1.00 95.25 94 TYR A CA 1
ATOM 760 C C . TYR A 1 94 ? 9.231 -4.131 2.796 1.00 95.25 94 TYR A C 1
ATOM 762 O O . TYR A 1 94 ? 8.455 -3.547 2.044 1.00 95.25 94 TYR A O 1
ATOM 770 N N . GLY A 1 95 ? 9.474 -5.441 2.697 1.00 94.88 95 GLY A N 1
ATOM 771 C CA . GLY A 1 95 ? 8.793 -6.312 1.729 1.00 94.88 95 GLY A CA 1
ATOM 772 C C . GLY A 1 95 ? 9.639 -6.733 0.523 1.00 94.88 95 GLY A C 1
ATOM 773 O O . GLY A 1 95 ? 9.121 -7.364 -0.398 1.00 94.88 95 GLY A O 1
ATOM 774 N N . ASN A 1 96 ? 10.943 -6.428 0.512 1.00 96.06 96 ASN A N 1
ATOM 775 C CA . ASN A 1 96 ? 11.846 -6.928 -0.522 1.00 96.06 96 ASN A CA 1
ATOM 776 C C . ASN A 1 96 ? 12.199 -8.406 -0.290 1.00 96.06 96 ASN A C 1
ATOM 778 O O . ASN A 1 96 ? 13.171 -8.724 0.406 1.00 96.06 96 ASN A O 1
ATOM 782 N N . LYS A 1 97 ? 11.461 -9.306 -0.945 1.00 94.12 97 LYS A N 1
ATOM 783 C CA . LYS A 1 97 ? 11.689 -10.758 -0.861 1.00 94.12 97 LYS A CA 1
ATOM 784 C C . LYS A 1 97 ? 13.072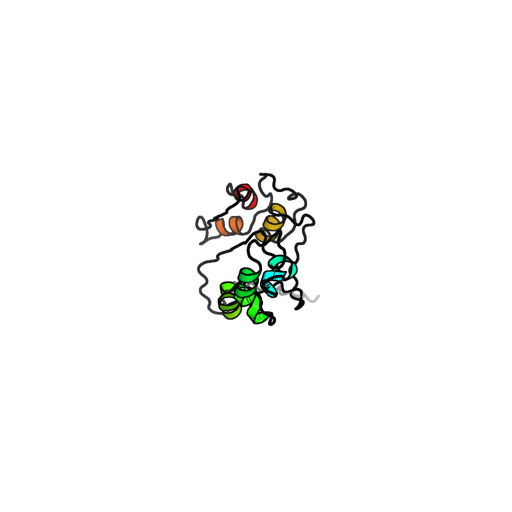 -11.182 -1.366 1.00 94.12 97 LYS A C 1
ATOM 786 O O . LYS A 1 97 ? 13.652 -12.110 -0.810 1.00 94.12 97 LYS A O 1
ATOM 791 N N . LEU A 1 98 ? 13.648 -10.469 -2.341 1.00 93.50 98 LEU A N 1
ATOM 792 C CA . LEU A 1 98 ? 15.006 -10.738 -2.847 1.00 93.50 98 LEU A CA 1
ATOM 793 C C . LEU A 1 98 ? 16.083 -10.474 -1.786 1.00 93.50 98 LEU A C 1
ATOM 795 O O . LEU A 1 98 ? 17.171 -11.036 -1.851 1.00 93.50 98 LEU A O 1
ATOM 799 N N . LYS A 1 99 ? 15.770 -9.630 -0.797 1.00 95.06 99 LYS A N 1
ATOM 800 C CA . LYS A 1 99 ? 16.616 -9.346 0.368 1.00 95.06 99 LYS A CA 1
ATOM 801 C C . LYS A 1 99 ? 16.100 -10.006 1.649 1.00 95.06 99 LYS A C 1
ATOM 803 O O . LYS A 1 99 ? 16.446 -9.559 2.735 1.00 95.06 99 LYS A O 1
ATOM 808 N N . GLN A 1 100 ? 15.246 -11.026 1.532 1.00 95.50 100 GLN A N 1
ATOM 809 C CA . GLN A 1 100 ? 14.646 -11.751 2.661 1.00 95.50 100 GLN A CA 1
ATOM 810 C C . GLN A 1 100 ? 13.803 -10.879 3.620 1.00 95.50 100 GLN A C 1
ATOM 812 O O . GLN A 1 100 ? 13.426 -11.331 4.699 1.00 95.50 100 GLN A O 1
ATOM 817 N N . SER A 1 101 ? 13.428 -9.658 3.218 1.00 95.69 101 SER A N 1
ATOM 818 C CA . SER A 1 101 ? 12.441 -8.835 3.924 1.00 95.69 101 SER A CA 1
ATOM 819 C C . SER A 1 101 ? 11.050 -9.264 3.464 1.00 95.69 101 SER A C 1
ATOM 821 O O . SER A 1 101 ? 10.538 -8.788 2.453 1.00 95.69 101 SER A O 1
ATOM 823 N N . ASN A 1 102 ? 10.465 -10.235 4.160 1.00 90.25 102 ASN A N 1
ATOM 824 C CA . ASN A 1 102 ? 9.200 -10.843 3.762 1.00 90.25 102 ASN A CA 1
ATOM 825 C C . ASN A 1 102 ? 8.015 -10.162 4.453 1.00 90.25 102 ASN A C 1
ATOM 827 O O . ASN A 1 102 ? 7.944 -10.142 5.676 1.00 90.25 102 ASN A O 1
ATOM 831 N N . MET A 1 103 ? 7.059 -9.685 3.656 1.00 90.56 103 MET A N 1
ATOM 832 C CA . MET A 1 103 ? 5.728 -9.282 4.109 1.00 90.56 103 MET A CA 1
ATOM 833 C C . MET A 1 103 ? 4.715 -10.220 3.451 1.00 90.56 103 MET A C 1
ATOM 835 O O . MET A 1 103 ? 4.789 -10.456 2.239 1.00 90.56 103 MET A O 1
ATOM 839 N N . LYS A 1 104 ? 3.837 -10.829 4.246 1.00 90.62 104 LYS A N 1
ATOM 840 C CA . LYS A 1 104 ? 2.865 -11.823 3.783 1.00 90.62 104 LYS A CA 1
ATOM 841 C C . LYS A 1 104 ? 1.541 -11.590 4.490 1.00 90.62 104 LYS A C 1
ATOM 843 O O . LYS A 1 104 ? 1.543 -11.324 5.685 1.00 90.62 104 LYS A O 1
ATOM 848 N N . LEU A 1 105 ? 0.461 -11.728 3.732 1.00 92.69 105 LEU A N 1
ATOM 849 C CA . LEU A 1 105 ? -0.872 -11.881 4.291 1.00 92.69 105 LEU A CA 1
ATOM 850 C C . LEU A 1 105 ? -1.009 -13.280 4.893 1.00 92.69 105 LEU A C 1
ATOM 852 O O . LEU A 1 105 ? -0.378 -14.236 4.426 1.00 92.69 105 LEU A O 1
ATOM 856 N N . THR A 1 106 ? -1.837 -13.370 5.919 1.00 95.56 106 THR A N 1
ATOM 857 C CA . THR A 1 106 ? -2.222 -14.601 6.604 1.00 95.56 106 THR A CA 1
ATOM 858 C C . THR A 1 106 ? -3.593 -15.087 6.147 1.00 95.56 106 THR A C 1
ATOM 860 O O . THR A 1 106 ? -3.849 -16.288 6.204 1.00 95.56 106 THR A O 1
ATOM 863 N N . ASN A 1 107 ? -4.445 -14.203 5.611 1.00 95.50 107 ASN A N 1
ATOM 864 C CA . ASN A 1 107 ? -5.706 -14.614 5.000 1.00 95.50 107 ASN A CA 1
ATOM 865 C C . ASN A 1 107 ? -5.486 -15.439 3.708 1.00 95.50 107 ASN A C 1
ATOM 867 O O . ASN A 1 107 ? -4.564 -15.150 2.940 1.00 95.50 107 ASN A O 1
ATOM 871 N N . PRO A 1 108 ? -6.348 -16.434 3.422 1.00 95.44 108 PRO A N 1
ATOM 872 C CA . PRO A 1 108 ? -6.210 -17.304 2.250 1.00 95.44 108 PRO A CA 1
ATOM 873 C C . PRO A 1 108 ? -6.827 -16.725 0.964 1.00 95.44 108 PRO A C 1
ATOM 875 O O . PRO A 1 108 ? -6.822 -17.389 -0.072 1.00 95.44 108 PRO A O 1
ATOM 878 N N . TYR A 1 109 ? -7.412 -15.528 1.025 1.00 95.25 109 TYR A N 1
ATOM 879 C CA . TYR A 1 109 ? -8.295 -15.007 -0.017 1.00 95.25 109 TYR A CA 1
ATOM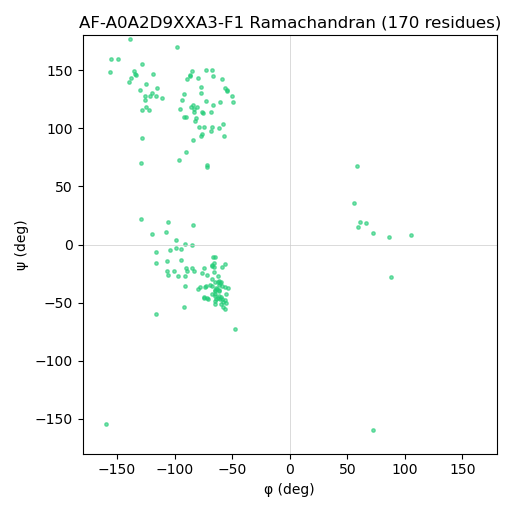 880 C C . TYR A 1 109 ? -7.553 -14.192 -1.079 1.00 95.25 109 TYR A C 1
ATOM 882 O O . TYR A 1 109 ? -7.898 -14.264 -2.255 1.00 95.25 109 TYR A O 1
ATOM 890 N N . PHE A 1 110 ? -6.517 -13.447 -0.680 1.00 91.50 110 PHE A N 1
ATOM 891 C CA . PHE A 1 110 ? -5.641 -12.682 -1.581 1.00 91.50 110 PHE A CA 1
ATOM 892 C C . PHE A 1 110 ? -6.371 -11.679 -2.501 1.00 91.50 110 PHE A C 1
ATOM 894 O O . PHE A 1 110 ? -5.951 -11.454 -3.636 1.00 91.50 110 PHE A O 1
ATOM 901 N N . PHE A 1 111 ? -7.441 -11.045 -2.011 1.00 93.88 111 PHE A N 1
ATOM 902 C CA . PHE A 1 111 ? -8.130 -9.941 -2.693 1.00 93.88 111 PHE A CA 1
ATOM 903 C C . PHE A 1 111 ? -8.532 -8.820 -1.719 1.00 93.88 111 PHE A C 1
ATOM 905 O O . PHE A 1 111 ? -8.309 -8.927 -0.512 1.00 93.88 111 PHE A O 1
ATOM 912 N N . SER A 1 112 ? -9.103 -7.739 -2.263 1.00 95.00 112 SER A N 1
ATOM 913 C CA . SER A 1 112 ? -9.259 -6.425 -1.628 1.00 95.00 112 SER A CA 1
ATOM 914 C C . SER A 1 112 ? -9.805 -6.444 -0.195 1.00 95.00 112 SER A C 1
ATOM 916 O O . SER A 1 112 ? -9.023 -6.189 0.715 1.00 95.00 112 SER A O 1
ATOM 918 N N . TYR A 1 113 ? -11.096 -6.724 0.051 1.00 97.00 113 TYR A N 1
ATOM 919 C CA . TYR A 1 113 ? -11.675 -6.566 1.399 1.00 97.00 113 TYR A CA 1
ATOM 920 C C . TYR A 1 113 ? -10.905 -7.387 2.455 1.00 97.00 113 TYR A C 1
ATOM 922 O O . TYR A 1 113 ? -10.371 -6.769 3.378 1.00 97.00 113 TYR A O 1
ATOM 930 N N . PRO A 1 114 ? -10.716 -8.715 2.334 1.00 97.31 114 PRO A N 1
ATOM 931 C CA . PRO A 1 114 ? -9.962 -9.474 3.334 1.00 97.31 114 PRO A CA 1
ATOM 932 C C . PRO A 1 114 ? -8.539 -8.940 3.567 1.00 97.31 114 PRO A C 1
ATOM 934 O O . PRO A 1 114 ? -8.076 -8.896 4.706 1.00 97.31 114 PRO A O 1
ATOM 937 N N . GLY A 1 115 ? -7.865 -8.470 2.508 1.00 96.44 115 GLY A N 1
ATOM 938 C CA . GLY A 1 115 ? -6.554 -7.829 2.610 1.00 96.44 115 GLY A CA 1
ATOM 939 C C . GLY A 1 115 ? -6.582 -6.509 3.387 1.00 96.44 115 GLY A C 1
ATOM 940 O O . GLY A 1 115 ? -5.735 -6.295 4.254 1.00 96.44 115 GLY A O 1
ATOM 941 N N . TYR A 1 116 ? -7.566 -5.641 3.134 1.00 96.69 116 TYR A N 1
ATOM 942 C CA . TYR A 1 116 ? -7.745 -4.400 3.893 1.00 96.69 116 TYR A CA 1
ATOM 943 C C . TYR A 1 116 ? -8.162 -4.655 5.342 1.00 96.69 116 TYR A C 1
ATOM 945 O O . TYR A 1 116 ? -7.705 -3.939 6.230 1.00 96.69 116 TYR A O 1
ATOM 953 N N . ASN A 1 117 ? -8.977 -5.682 5.602 1.00 97.56 117 ASN A N 1
ATOM 954 C CA . ASN A 1 117 ? -9.285 -6.101 6.965 1.00 97.56 117 ASN A CA 1
ATOM 955 C C . ASN A 1 117 ? -7.999 -6.449 7.714 1.00 97.56 117 ASN A C 1
ATOM 957 O O . ASN A 1 117 ? -7.736 -5.867 8.761 1.00 97.56 117 ASN A O 1
ATOM 961 N N . GLU A 1 118 ? -7.179 -7.343 7.162 1.00 97.56 118 GLU A N 1
ATOM 962 C CA . GLU A 1 118 ? -5.936 -7.759 7.814 1.00 97.56 118 GLU A CA 1
ATOM 963 C C . GLU A 1 118 ? -4.967 -6.584 8.007 1.00 97.56 118 GLU A C 1
ATOM 965 O O . GLU A 1 118 ? -4.372 -6.448 9.074 1.00 97.56 118 GLU A O 1
ATOM 970 N N . LEU A 1 119 ? -4.872 -5.679 7.026 1.00 96.69 119 LEU A N 1
ATOM 971 C CA . LEU A 1 119 ? -4.080 -4.453 7.138 1.00 96.69 119 LEU A CA 1
ATOM 972 C C . LEU A 1 119 ? -4.531 -3.559 8.305 1.00 96.69 119 LEU A C 1
ATOM 974 O O . LEU A 1 119 ? -3.691 -3.029 9.029 1.00 96.69 119 LEU A O 1
ATOM 978 N N . LEU A 1 120 ? -5.840 -3.337 8.447 1.00 97.19 120 LEU A N 1
ATOM 979 C CA . LEU A 1 120 ? -6.389 -2.339 9.370 1.00 97.19 120 LEU A CA 1
ATOM 980 C C . LEU A 1 120 ? -6.681 -2.895 10.770 1.00 97.19 120 LEU A C 1
ATOM 982 O O . LEU A 1 120 ? -6.796 -2.115 11.714 1.00 97.19 120 LEU A O 1
ATOM 986 N N . THR A 1 121 ? -6.819 -4.214 10.906 1.00 97.38 121 THR A N 1
ATOM 987 C CA . THR A 1 121 ? -7.114 -4.898 12.180 1.00 97.38 121 THR A CA 1
ATOM 988 C C . THR A 1 121 ? -5.903 -5.644 12.740 1.00 97.38 121 THR A C 1
ATOM 990 O O . THR A 1 121 ? -5.819 -5.854 13.947 1.00 97.38 121 THR A O 1
ATOM 993 N N . GLY A 1 122 ? -4.938 -6.006 11.888 1.00 96.56 122 GLY A N 1
ATOM 994 C CA . GLY A 1 122 ? -3.724 -6.725 12.268 1.00 96.56 122 GLY A CA 1
ATOM 995 C C . GLY A 1 122 ? -3.857 -8.252 12.312 1.00 96.56 122 GLY A C 1
ATOM 996 O O . GLY A 1 122 ? -2.908 -8.909 12.737 1.00 96.56 122 GLY A O 1
ATOM 997 N N . PHE A 1 123 ? -4.991 -8.828 11.896 1.00 96.75 123 PHE A N 1
ATOM 998 C CA . PHE A 1 123 ? -5.212 -10.281 11.866 1.00 96.75 123 PHE A CA 1
ATOM 999 C C . PHE A 1 123 ? -6.168 -10.710 10.738 1.00 96.75 123 PHE A C 1
ATOM 1001 O O . PHE A 1 123 ? -6.939 -9.904 10.214 1.00 96.75 123 PHE A O 1
ATOM 1008 N N . ASN A 1 124 ? -6.121 -11.987 10.343 1.00 96.25 124 ASN A N 1
ATOM 1009 C CA . ASN A 1 124 ? -7.095 -12.553 9.410 1.00 96.25 124 ASN A CA 1
ATOM 1010 C C . ASN A 1 124 ? -8.411 -12.899 10.119 1.00 96.25 124 ASN A C 1
ATOM 1012 O O . ASN A 1 124 ? -8.416 -13.414 11.232 1.00 96.25 124 ASN A O 1
ATOM 1016 N N . ASP A 1 125 ? -9.527 -12.693 9.428 1.00 96.94 125 ASP A N 1
ATOM 1017 C CA . ASP A 1 125 ? -10.849 -13.132 9.868 1.00 96.94 125 ASP A CA 1
ATOM 1018 C C . ASP A 1 125 ? -11.499 -13.927 8.736 1.00 96.94 125 ASP A C 1
ATOM 1020 O O . ASP A 1 125 ? -11.776 -13.390 7.661 1.00 96.94 125 ASP A O 1
ATOM 1024 N N . ASP A 1 126 ? -11.739 -15.216 8.971 1.00 96.25 126 ASP A N 1
ATOM 1025 C CA . ASP A 1 126 ? -12.292 -16.118 7.961 1.00 96.25 126 ASP A CA 1
ATOM 1026 C C . ASP A 1 126 ? -13.743 -15.776 7.582 1.00 96.25 126 ASP A C 1
ATOM 1028 O O . ASP A 1 126 ? -14.212 -16.194 6.519 1.00 96.25 126 ASP A O 1
ATOM 1032 N N . SER A 1 127 ? -14.451 -14.990 8.403 1.00 96.81 127 SER A N 1
ATOM 1033 C CA . SER A 1 127 ? -15.778 -14.463 8.074 1.00 96.81 127 SER A CA 1
ATOM 1034 C C . SER A 1 127 ? -15.724 -13.300 7.075 1.00 96.81 127 SER A C 1
ATOM 1036 O O . SER A 1 127 ? -16.678 -13.090 6.317 1.00 96.81 127 SER A O 1
ATOM 1038 N N . VAL A 1 128 ? -14.595 -12.586 7.001 1.00 97.38 128 VAL A N 1
ATOM 1039 C CA . VAL A 1 128 ? -14.347 -11.515 6.028 1.00 97.38 128 VAL A CA 1
ATOM 1040 C C . VAL A 1 128 ? -13.716 -12.127 4.781 1.00 97.38 128 VAL A C 1
ATOM 1042 O O . VAL A 1 128 ? -12.507 -12.097 4.574 1.00 97.38 128 VAL A O 1
ATOM 1045 N N . ASN A 1 129 ? -14.566 -12.716 3.943 1.00 97.06 129 ASN A N 1
ATOM 1046 C CA . ASN A 1 129 ? -14.163 -13.559 2.814 1.00 97.06 129 ASN A CA 1
ATOM 1047 C C . ASN A 1 129 ? -14.811 -13.163 1.481 1.00 97.06 129 ASN A C 1
ATOM 1049 O O . ASN A 1 129 ? -14.928 -13.973 0.562 1.00 97.06 129 ASN A O 1
ATOM 1053 N N . SER A 1 130 ? -15.275 -11.917 1.366 1.00 97.31 130 SER A N 1
ATOM 1054 C CA . SER A 1 130 ? -15.896 -11.395 0.147 1.00 97.31 130 SER A CA 1
ATOM 1055 C C . SER A 1 130 ? -15.767 -9.877 0.068 1.00 97.31 130 SER A C 1
ATOM 1057 O O . SER A 1 130 ? -15.616 -9.217 1.088 1.00 97.31 130 SER A O 1
ATOM 1059 N N . ASN A 1 131 ? -15.905 -9.319 -1.135 1.00 97.44 131 ASN A N 1
ATOM 1060 C CA . ASN A 1 131 ? -16.011 -7.872 -1.361 1.00 97.44 131 ASN A CA 1
ATOM 1061 C C . ASN A 1 131 ? -17.450 -7.346 -1.188 1.00 97.44 131 ASN A C 1
ATOM 1063 O O . ASN A 1 131 ? -17.789 -6.271 -1.678 1.00 97.44 131 ASN A O 1
ATOM 1067 N N . ASN A 1 132 ? -18.329 -8.120 -0.548 1.00 97.75 132 ASN A N 1
ATOM 1068 C CA . ASN A 1 132 ? -19.701 -7.694 -0.321 1.00 97.75 132 ASN A CA 1
ATOM 1069 C C . ASN A 1 132 ? -19.745 -6.527 0.667 1.00 97.75 132 ASN A C 1
ATOM 1071 O O . ASN A 1 132 ? -18.953 -6.453 1.602 1.00 97.75 132 ASN A O 1
ATOM 1075 N N . LYS A 1 133 ? -20.752 -5.675 0.496 1.00 97.56 133 LYS A N 1
ATOM 1076 C CA . LYS A 1 133 ? -21.086 -4.545 1.368 1.00 97.56 133 LYS A CA 1
ATOM 1077 C C . LYS A 1 133 ? -21.675 -5.014 2.702 1.00 97.56 133 LYS A C 1
ATOM 1079 O O . LYS A 1 133 ? -22.864 -4.861 2.968 1.00 97.56 133 LYS A O 1
ATOM 1084 N N . LYS A 1 134 ? -20.849 -5.677 3.506 1.00 96.81 134 LYS A N 1
ATOM 1085 C CA . LYS A 1 134 ? -21.150 -6.137 4.864 1.00 96.81 134 LYS A CA 1
ATOM 1086 C C . LYS A 1 134 ? -20.158 -5.469 5.790 1.00 96.81 134 LYS A C 1
ATOM 1088 O O . LYS A 1 134 ? -18.981 -5.524 5.484 1.00 96.81 134 LYS A O 1
ATOM 1093 N N . TYR A 1 135 ? -20.620 -4.861 6.876 1.00 97.62 135 TYR A N 1
ATOM 1094 C CA . TYR A 1 135 ? -19.720 -4.196 7.815 1.00 97.62 135 TYR A CA 1
ATOM 1095 C C . TYR A 1 135 ? -18.688 -5.163 8.385 1.00 97.62 135 TYR A C 1
ATOM 1097 O O . TYR A 1 135 ? -18.998 -6.325 8.667 1.00 97.62 135 TYR A O 1
ATOM 1105 N N . ASN A 1 136 ? -17.471 -4.658 8.561 1.00 97.44 136 ASN A N 1
ATOM 1106 C CA . ASN A 1 136 ? -16.388 -5.415 9.149 1.00 97.44 136 ASN A CA 1
ATOM 1107 C C . ASN A 1 136 ? -16.724 -5.696 10.626 1.00 97.44 136 ASN A C 1
ATOM 1109 O O . ASN A 1 136 ? -16.900 -4.742 11.393 1.00 97.44 136 ASN A O 1
ATOM 1113 N N . PRO A 1 137 ? -16.814 -6.969 11.060 1.00 96.88 137 PRO A N 1
ATOM 1114 C CA . PRO A 1 137 ? -17.137 -7.286 12.450 1.00 96.88 137 PRO A CA 1
ATOM 1115 C C . PRO A 1 137 ? -16.044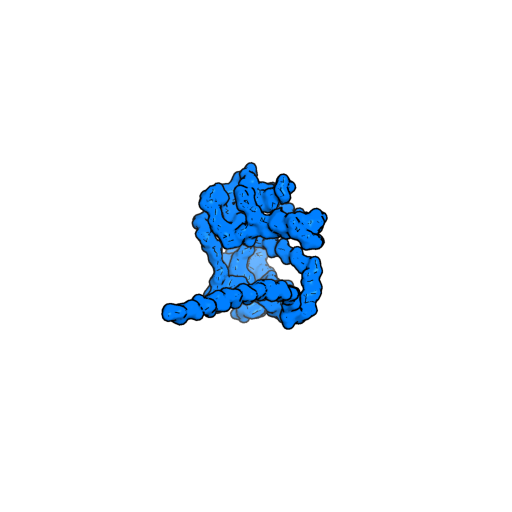 -6.824 13.424 1.00 96.88 137 PRO A C 1
ATOM 1117 O O . PRO A 1 137 ? -16.307 -6.653 14.613 1.00 96.88 137 PRO A O 1
ATOM 1120 N N . ASN A 1 138 ? -14.829 -6.585 12.929 1.00 97.88 138 ASN A N 1
ATOM 1121 C CA . ASN A 1 138 ? -13.677 -6.222 13.737 1.00 97.88 138 ASN A CA 1
ATOM 1122 C C . ASN A 1 138 ? -13.572 -4.705 13.911 1.00 97.88 138 ASN A C 1
ATOM 1124 O O . ASN A 1 138 ? -13.835 -3.934 12.985 1.00 97.88 138 ASN A O 1
ATOM 1128 N N . THR A 1 139 ? -13.152 -4.268 15.098 1.00 97.12 139 THR A N 1
ATOM 1129 C CA . THR A 1 139 ? -12.700 -2.888 15.304 1.00 97.12 139 THR A CA 1
ATOM 1130 C C . THR A 1 139 ? -11.337 -2.720 14.651 1.00 97.12 139 THR A C 1
ATOM 1132 O O . THR A 1 139 ? -10.394 -3.458 14.938 1.00 97.12 139 THR A O 1
ATOM 1135 N N . ASN A 1 140 ? -11.244 -1.749 13.751 1.00 96.38 140 ASN A N 1
ATOM 1136 C CA . ASN A 1 140 ? -10.013 -1.445 13.037 1.00 96.38 140 ASN A CA 1
ATOM 1137 C C . ASN A 1 140 ? -9.261 -0.270 13.683 1.00 96.38 140 ASN A C 1
ATOM 1139 O O . ASN A 1 140 ? -9.786 0.422 14.555 1.00 96.38 140 ASN A O 1
ATOM 1143 N N . VAL A 1 141 ? -8.024 -0.025 13.246 1.00 96.56 141 VAL A N 1
ATOM 1144 C CA . VAL A 1 141 ? -7.176 1.036 13.806 1.00 96.56 141 VAL A CA 1
ATOM 1145 C C . VAL A 1 141 ? -7.784 2.438 13.664 1.00 96.56 141 VAL A C 1
ATOM 1147 O O . VAL A 1 141 ? -7.583 3.265 14.546 1.00 96.56 141 VAL A O 1
ATOM 1150 N N . LEU A 1 142 ? -8.546 2.723 12.604 1.00 95.94 142 LEU A N 1
ATOM 1151 C CA . LEU A 1 142 ? -9.171 4.036 12.405 1.00 95.94 142 LEU A CA 1
ATOM 1152 C C . LEU A 1 142 ? -10.307 4.251 13.411 1.00 95.94 142 LEU A C 1
ATOM 1154 O O . LEU A 1 142 ? -10.343 5.280 14.082 1.00 95.94 142 LEU A O 1
ATOM 1158 N N . GLU A 1 143 ? -11.171 3.247 13.567 1.00 95.44 143 GLU A N 1
ATOM 1159 C CA . GLU A 1 143 ? -12.241 3.219 14.572 1.00 95.44 143 GLU A CA 1
ATOM 1160 C C . GLU A 1 143 ? -11.667 3.313 15.996 1.00 95.44 143 GLU A C 1
ATOM 1162 O O . GLU A 1 143 ? -12.116 4.120 16.812 1.00 95.44 143 GLU A O 1
ATOM 1167 N N . PHE A 1 144 ? -10.613 2.544 16.291 1.00 95.25 144 PHE A N 1
ATOM 1168 C CA . PHE A 1 144 ? -9.914 2.604 17.573 1.00 95.25 144 PHE A CA 1
ATOM 1169 C C . PHE A 1 144 ? -9.385 4.015 17.856 1.00 95.25 144 PHE A C 1
ATOM 1171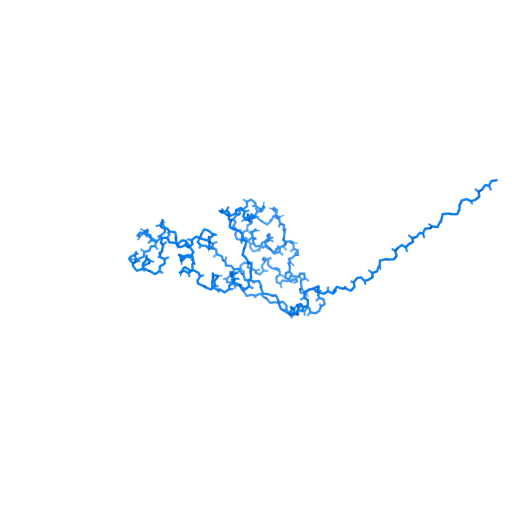 O O . PHE A 1 144 ? -9.646 4.558 18.930 1.00 95.25 144 PHE A O 1
ATOM 1178 N N . MET A 1 145 ? -8.683 4.625 16.892 1.00 94.69 145 MET A N 1
ATOM 1179 C CA . MET A 1 145 ? -8.119 5.971 17.027 1.00 94.69 145 MET A CA 1
ATOM 1180 C C . MET A 1 145 ? -9.204 7.037 17.188 1.00 94.69 145 MET A C 1
ATOM 1182 O O . MET A 1 145 ? -9.035 7.948 17.995 1.00 94.69 145 MET A O 1
ATOM 1186 N N . ASN A 1 146 ? -10.343 6.908 16.503 1.00 95.12 146 ASN A N 1
ATOM 1187 C CA . ASN A 1 146 ? -11.463 7.841 16.646 1.00 95.12 146 ASN A CA 1
ATOM 1188 C C . ASN A 1 146 ? -12.103 7.800 18.048 1.00 95.12 146 ASN A C 1
ATOM 1190 O O . ASN A 1 146 ? -12.815 8.723 18.435 1.00 95.12 146 ASN A O 1
ATOM 1194 N N . ASN A 1 147 ? -11.818 6.763 18.835 1.00 93.94 147 ASN A N 1
ATOM 1195 C CA . ASN A 1 147 ? -12.270 6.637 20.216 1.00 93.94 147 ASN A CA 1
ATOM 1196 C C . ASN A 1 147 ? -11.210 7.037 21.258 1.00 93.94 147 ASN A C 1
ATOM 1198 O O . ASN A 1 147 ? -11.520 7.048 22.447 1.00 93.94 147 ASN A O 1
ATOM 1202 N N . GLN A 1 148 ? -9.986 7.391 20.845 1.00 93.69 148 GLN A N 1
ATOM 1203 C CA . GLN A 1 148 ? -8.931 7.811 21.773 1.00 93.69 148 GLN A CA 1
ATOM 1204 C C . GLN A 1 148 ? -8.996 9.309 22.086 1.00 93.69 148 GLN A C 1
ATOM 1206 O O . GLN A 1 148 ? -9.279 10.148 21.219 1.00 93.69 148 GLN A O 1
ATOM 1211 N N . ASP A 1 149 ? -8.644 9.653 23.325 1.00 93.19 149 ASP A N 1
ATOM 1212 C CA . ASP A 1 149 ? -8.471 11.042 23.740 1.00 93.19 149 ASP A CA 1
ATOM 1213 C C . ASP A 1 149 ? -7.441 11.748 22.843 1.00 93.19 149 ASP A C 1
ATOM 1215 O O . ASP A 1 149 ? -6.393 11.207 22.492 1.00 93.19 149 ASP A O 1
ATOM 1219 N N . GLY A 1 150 ? -7.769 12.968 22.415 1.00 90.69 150 GLY A N 1
ATOM 1220 C CA . GLY A 1 150 ? -6.953 13.759 21.486 1.00 90.69 150 GLY A CA 1
ATOM 1221 C C . GLY A 1 150 ? -7.240 13.523 19.996 1.00 90.69 150 GLY A C 1
ATOM 1222 O O . GLY A 1 150 ? -7.105 14.477 19.220 1.00 90.69 150 GLY A O 1
ATOM 1223 N N . PHE A 1 151 ? -7.713 12.329 19.613 1.00 93.06 151 PHE A N 1
ATOM 1224 C CA . PHE A 1 151 ? -8.018 11.939 18.223 1.00 93.06 151 PHE A CA 1
ATOM 1225 C C . PHE A 1 151 ? -9.511 11.856 17.899 1.00 93.06 151 PHE A C 1
ATOM 1227 O O . PHE A 1 151 ? -9.879 11.849 16.722 1.00 93.06 151 PHE A O 1
ATOM 1234 N N . LYS A 1 152 ? -10.372 11.841 18.918 1.00 94.25 152 LYS A N 1
ATOM 1235 C CA . LYS A 1 152 ? -11.824 11.806 18.739 1.00 94.25 152 LYS A CA 1
ATOM 1236 C C . LYS A 1 152 ? -12.329 12.875 17.771 1.00 94.25 152 LYS A C 1
ATOM 1238 O O . LYS A 1 152 ? -12.030 14.059 17.940 1.00 94.25 152 LYS A O 1
ATOM 1243 N N . ASN A 1 153 ? -13.110 12.446 16.777 1.00 92.06 153 ASN A N 1
ATOM 1244 C CA . ASN A 1 153 ? -13.651 13.263 15.683 1.00 92.06 153 ASN A CA 1
ATOM 1245 C C . ASN A 1 153 ? -12.585 13.927 14.787 1.00 92.06 153 ASN A C 1
ATOM 1247 O O . ASN A 1 153 ? -12.879 14.904 14.098 1.00 92.06 153 ASN A O 1
ATOM 1251 N N . LYS A 1 154 ? -11.342 13.428 14.800 1.00 95.38 154 LYS A N 1
ATOM 1252 C CA . LYS A 1 154 ? -10.234 13.911 13.953 1.00 95.38 154 LYS A CA 1
ATOM 1253 C C . LYS A 1 154 ? -9.672 12.829 13.030 1.00 95.38 154 LYS A C 1
ATOM 1255 O O . LYS A 1 154 ? -8.637 13.039 12.402 1.00 95.38 154 LYS A O 1
ATOM 1260 N N . VAL A 1 155 ? -10.335 11.679 12.948 1.00 95.81 155 VAL A N 1
ATOM 1261 C CA . VAL A 1 155 ? -10.000 10.621 11.993 1.00 95.81 155 VAL A CA 1
ATOM 1262 C C . VAL A 1 155 ? -10.826 10.829 10.731 1.00 95.81 155 VAL A C 1
ATOM 1264 O O . VAL A 1 155 ? -12.040 10.999 10.797 1.00 95.81 155 VAL A O 1
ATOM 1267 N N . ALA A 1 156 ? -10.161 10.828 9.579 1.00 95.56 156 ALA A N 1
ATOM 1268 C CA . ALA A 1 156 ? -10.795 10.968 8.276 1.00 95.56 156 ALA A CA 1
ATOM 1269 C C . ALA A 1 156 ? -10.239 9.920 7.310 1.00 95.56 156 ALA A C 1
ATOM 1271 O O . ALA A 1 156 ? -9.053 9.585 7.362 1.00 95.56 156 ALA A O 1
ATOM 1272 N N . ALA A 1 157 ? -11.092 9.437 6.411 1.00 95.31 157 ALA A N 1
ATOM 1273 C CA . ALA A 1 157 ? -10.722 8.518 5.347 1.00 95.31 157 ALA A CA 1
ATOM 1274 C C . ALA A 1 157 ? -11.144 9.093 3.992 1.00 95.31 157 ALA A C 1
ATOM 1276 O O . ALA A 1 157 ? -12.239 9.627 3.841 1.00 95.31 157 ALA A O 1
ATOM 1277 N N . PHE A 1 158 ? -10.261 8.959 3.005 1.00 95.69 158 PHE A N 1
ATOM 1278 C CA . PHE A 1 158 ? -10.523 9.303 1.612 1.00 95.69 158 PHE A CA 1
ATOM 1279 C C . PHE A 1 158 ? -10.233 8.059 0.782 1.00 95.69 158 PHE A C 1
ATOM 1281 O O . PHE A 1 158 ? -9.107 7.559 0.796 1.00 95.69 158 PHE A O 1
ATOM 1288 N N . ALA A 1 159 ? -11.247 7.544 0.095 1.00 94.75 159 ALA A N 1
ATOM 1289 C CA . ALA A 1 159 ? -11.171 6.267 -0.597 1.00 94.75 159 ALA A CA 1
ATOM 1290 C C . ALA A 1 159 ? -11.774 6.354 -2.002 1.00 94.75 159 ALA A C 1
ATOM 1292 O O . ALA A 1 159 ? -12.687 7.136 -2.255 1.00 94.75 159 ALA A O 1
ATOM 1293 N N . SER A 1 160 ? -11.243 5.548 -2.923 1.00 90.38 160 SER A N 1
ATOM 1294 C CA . SER A 1 160 ? -11.669 5.500 -4.328 1.00 90.38 160 SER A CA 1
ATOM 1295 C C . SER A 1 160 ? -12.707 4.417 -4.623 1.00 90.38 160 SER A C 1
ATOM 1297 O O . SER A 1 160 ? -13.291 4.415 -5.704 1.00 90.38 160 SER A O 1
ATOM 1299 N N . TRP A 1 161 ? -12.912 3.483 -3.693 1.00 94.56 161 TRP A N 1
ATOM 1300 C CA . TRP A 1 161 ? -13.789 2.332 -3.870 1.00 94.56 161 TRP A CA 1
ATOM 1301 C C . TRP A 1 161 ? -14.971 2.408 -2.910 1.00 94.56 161 TRP A C 1
ATOM 1303 O O . TRP A 1 161 ? -14.800 2.693 -1.727 1.00 94.56 161 TRP A O 1
ATOM 1313 N N . ASP A 1 162 ? -16.171 2.138 -3.419 1.00 94.25 162 ASP A N 1
ATOM 1314 C CA . ASP A 1 162 ? -17.410 2.271 -2.662 1.00 94.25 162 ASP A CA 1
ATOM 1315 C C . ASP A 1 162 ? -17.452 1.336 -1.448 1.00 94.25 162 ASP A C 1
ATOM 1317 O O . ASP A 1 162 ? -17.965 1.729 -0.415 1.00 94.25 162 ASP A O 1
ATOM 1321 N N . VAL A 1 163 ? -16.839 0.149 -1.494 1.00 96.81 163 VAL A N 1
ATOM 1322 C CA . VAL A 1 163 ? -16.874 -0.818 -0.376 1.00 96.81 163 VAL A CA 1
ATOM 1323 C C . VAL A 1 163 ? -16.127 -0.342 0.889 1.00 96.81 163 VAL A C 1
ATOM 1325 O O . VAL A 1 163 ? -16.301 -0.931 1.957 1.00 96.81 163 VAL A O 1
ATOM 1328 N N . PHE A 1 164 ? -15.343 0.743 0.832 1.00 96.75 164 PHE A N 1
ATOM 1329 C CA . PHE A 1 164 ? -14.567 1.201 1.991 1.00 96.75 164 PHE A CA 1
ATOM 1330 C C . PHE A 1 164 ? -15.406 1.578 3.210 1.00 96.75 164 PHE A C 1
ATOM 1332 O O . PHE A 1 164 ? -14.956 1.289 4.315 1.00 96.75 164 PHE A O 1
ATOM 1339 N N . ASP A 1 165 ? -16.613 2.117 3.033 1.00 95.81 165 ASP A N 1
ATOM 1340 C CA . ASP A 1 165 ? -17.524 2.439 4.144 1.00 95.81 165 ASP A CA 1
ATOM 1341 C C . ASP A 1 165 ? -17.769 1.228 5.061 1.00 95.81 165 ASP A C 1
ATOM 1343 O O . ASP A 1 165 ? -17.787 1.338 6.289 1.00 95.81 165 ASP A O 1
ATOM 1347 N N . TRP A 1 166 ? -17.859 0.043 4.457 1.00 97.25 166 TRP A N 1
ATOM 1348 C CA . TRP A 1 166 ? -18.042 -1.227 5.151 1.00 97.25 166 TRP A CA 1
ATOM 1349 C C . TRP A 1 166 ? -16.736 -1.768 5.741 1.00 97.25 166 TRP A C 1
ATOM 1351 O O . TRP A 1 166 ? -16.733 -2.287 6.856 1.00 97.25 166 TRP A O 1
ATOM 1361 N N . ILE A 1 167 ? -15.617 -1.608 5.025 1.00 96.88 167 ILE A N 1
ATOM 1362 C CA . ILE A 1 167 ? -14.281 -2.049 5.460 1.00 96.88 167 ILE A CA 1
ATOM 1363 C C . ILE A 1 167 ? -13.841 -1.322 6.734 1.00 96.88 167 ILE A C 1
ATOM 1365 O O . ILE A 1 167 ? -13.322 -1.965 7.651 1.00 96.88 167 ILE A O 1
ATOM 1369 N N . ILE A 1 168 ? -14.023 0.003 6.768 1.00 95.88 168 ILE A N 1
ATOM 1370 C CA . ILE A 1 168 ? -13.548 0.875 7.853 1.00 95.88 168 ILE A CA 1
ATOM 1371 C C . ILE A 1 168 ? -14.607 1.139 8.927 1.00 95.88 168 ILE A C 1
ATOM 1373 O O . ILE A 1 168 ? -14.273 1.763 9.929 1.00 95.88 168 ILE A O 1
ATOM 1377 N N . ASN A 1 169 ? -15.835 0.645 8.738 1.00 93.31 169 ASN A N 1
ATOM 1378 C CA . ASN A 1 169 ? -16.985 0.842 9.626 1.00 93.31 169 ASN A CA 1
ATOM 1379 C C . ASN A 1 169 ? -17.348 2.316 9.845 1.00 93.31 169 ASN A C 1
ATOM 1381 O O . ASN A 1 169 ? -17.247 2.821 10.955 1.00 93.31 169 ASN A O 1
ATOM 1385 N N . ASN A 1 170 ? -17.827 3.002 8.808 1.00 90.25 170 ASN A N 1
ATOM 1386 C CA . ASN A 1 170 ? -18.222 4.414 8.921 1.00 90.25 170 ASN A CA 1
ATOM 1387 C C . ASN A 1 170 ? -19.422 4.693 9.862 1.00 90.25 170 ASN A C 1
ATOM 1389 O O . ASN A 1 170 ? -19.681 5.851 10.176 1.00 90.25 170 ASN A O 1
ATOM 1393 N N . GLU A 1 171 ? -20.129 3.657 10.322 1.00 88.69 171 GLU A N 1
ATOM 1394 C CA . GLU A 1 171 ? -21.240 3.747 11.285 1.00 88.69 171 GLU A CA 1
ATOM 1395 C C . GLU A 1 171 ? -20.801 3.611 12.762 1.00 88.69 171 GLU A C 1
ATOM 1397 O O . GLU A 1 171 ? -21.660 3.599 13.649 1.00 88.69 171 GLU A O 1
ATOM 1402 N N . ARG A 1 172 ? -19.499 3.435 13.049 1.00 85.25 172 ARG A N 1
ATOM 1403 C CA . ARG A 1 172 ? -18.961 3.182 14.402 1.00 85.25 172 ARG A CA 1
ATOM 1404 C C . ARG A 1 172 ? -17.824 4.120 14.802 1.00 85.25 172 ARG A C 1
ATOM 1406 O O . ARG A 1 172 ? -17.095 4.616 13.917 1.00 85.25 172 ARG A O 1
#

Solvent-accessible surface area (backbone atoms only — not comparable to full-atom values): 11224 Å² total; per-residue (Å²): 134,87,84,82,83,81,82,81,80,79,78,71,83,71,84,73,74,86,68,60,91,80,72,72,84,81,86,76,86,86,91,84,86,76,84,91,71,58,64,63,42,68,70,46,7,63,52,70,81,51,48,68,28,75,91,77,29,95,52,41,68,63,45,39,70,62,25,57,54,94,49,43,77,58,7,15,31,53,60,38,44,61,54,59,65,45,45,53,72,78,54,80,84,82,46,47,60,95,74,70,34,76,71,78,84,82,53,94,76,88,47,67,48,42,50,51,43,25,70,43,55,70,49,65,53,87,87,52,75,56,78,63,88,53,68,46,92,66,79,30,56,63,42,51,43,34,70,34,90,95,31,53,89,69,66,83,86,88,80,94,55,84,56,48,53,21,66,63,32,76,92,100

Sequence (172 aa):
MKKLICLIFIIGCSNHETNNRKGYDTNNVILITLDGVRWEEVFSGADPNIINNKKLVSDIAKTNETYWDNNVDVRRKKLMPFVWSTIFKNGQIYGNKLKQSNMKLTNPYFFSYPGYNELLTGFNDDSVNSNNKKYNPNTNVLEFMNNQDGFKNKVAAFASWDVFDWIINNER

pLDDT: mean 89.78, std 15.14, range [37.03, 98.56]

Foldseek 3Di:
DDDDDDDDPPPDDDPPDPPPPVPDPPLDDDDDDDPPDDVCCQQQADDPVQLVDVVRDVDSPVSCVQQNDPDRLVNSCSRPVCCSVPDVVPHDDADPVVVPRHDDAPDPQPDDLQVLLCVFQVHGDPVRRDLDLAADPGQGNLNVQCPDPPRNPVRDDDDDDPSVCRSNVVVD

Radius of gyration: 23.96 Å; Cα contacts (8 Å, |Δi|>4): 164; chains: 1; bounding box: 42×37×96 Å

Mean predicted aligned error: 7.95 Å